Protein AF-A0A7J9FCD4-F1 (afdb_monomer_lite)

pLDDT: mean 96.21, std 1.69, range [85.25, 98.19]

Radius of gyration: 15.74 Å; chains: 1; bounding box: 42×21×31 Å

Foldseek 3Di:
DPCQPDDDPLCVVQADPVGGDPVCVVPPRDPVSVVVVVVCVVQPQADDPQQQDDHPPDDRDDRHHDPVD

Secondary structure (DSSP, 8-state):
-TTTT---TTTGGGEETTEE-HHHHHH---HHHHHHHHHHHHT-S-B-TTSBBSSTT--S--B---TT-

Sequence (69 aa):
MRFWDLRAPWLEPLRGLNGLDLSRLKKDIQPWQERHPAKHMMHAPLGSLNSIGGVAIEINAVNYVFSRS

Structure (mmCIF, N/CA/C/O backbone):
data_AF-A0A7J9FCD4-F1
#
_entry.id   AF-A0A7J9FCD4-F1
#
loop_
_atom_site.group_PDB
_atom_site.id
_atom_site.type_symbol
_atom_site.label_atom_id
_atom_site.label_alt_id
_atom_site.label_comp_id
_atom_site.label_asym_id
_atom_site.label_entity_id
_atom_site.label_seq_id
_atom_site.pdbx_PDB_ins_code
_atom_site.Cartn_x
_atom_site.Cartn_y
_atom_site.Cartn_z
_atom_site.occupancy
_atom_site.B_iso_or_equiv
_atom_site.auth_seq_id
_atom_site.auth_comp_id
_atom_site.auth_asym_id
_atom_site.auth_atom_id
_atom_site.pdbx_PDB_model_num
ATOM 1 N N . MET A 1 1 ? -14.019 4.442 -11.791 1.00 85.25 1 MET A N 1
ATOM 2 C CA . MET A 1 1 ? -12.618 4.269 -11.326 1.00 85.25 1 MET A CA 1
ATOM 3 C C . MET A 1 1 ? -12.240 2.796 -11.497 1.00 85.25 1 MET A C 1
ATOM 5 O O . MET A 1 1 ? -13.094 1.972 -11.213 1.00 85.25 1 MET A O 1
ATOM 9 N N . ARG A 1 2 ? -11.045 2.448 -12.009 1.00 94.69 2 ARG A N 1
ATOM 10 C CA . ARG A 1 2 ? -10.732 1.084 -12.517 1.00 94.69 2 ARG A CA 1
ATOM 11 C C . ARG A 1 2 ? -10.400 0.011 -11.461 1.00 94.69 2 ARG A C 1
ATOM 13 O O . ARG A 1 2 ? -10.491 -1.162 -11.780 1.00 94.69 2 ARG A O 1
ATOM 20 N N . PHE A 1 3 ? -10.024 0.386 -10.236 1.00 95.50 3 PHE A N 1
ATOM 21 C CA . PHE A 1 3 ? -9.513 -0.552 -9.214 1.00 95.50 3 PHE A CA 1
ATOM 22 C C . PHE A 1 3 ? -10.405 -0.669 -7.967 1.00 95.50 3 PHE A C 1
ATOM 24 O O . PHE A 1 3 ? -9.934 -1.034 -6.893 1.00 95.50 3 PHE A O 1
ATOM 31 N N . TRP A 1 4 ? -11.691 -0.328 -8.076 1.00 95.88 4 TRP A N 1
ATOM 32 C CA . TRP A 1 4 ? -12.600 -0.297 -6.922 1.00 95.88 4 TRP A CA 1
ATOM 33 C C . TRP A 1 4 ? -12.866 -1.684 -6.309 1.00 95.88 4 TRP A C 1
ATOM 35 O O . TRP A 1 4 ? -13.133 -1.784 -5.112 1.00 95.88 4 TRP A O 1
ATOM 45 N N . ASP A 1 5 ? -12.699 -2.748 -7.098 1.00 96.06 5 ASP A N 1
ATOM 46 C CA . ASP A 1 5 ? -12.885 -4.137 -6.665 1.00 96.06 5 ASP A CA 1
ATOM 47 C C . ASP A 1 5 ? -11.731 -4.683 -5.803 1.00 96.06 5 ASP A C 1
ATOM 49 O O . ASP A 1 5 ? -11.837 -5.786 -5.265 1.00 96.06 5 ASP A O 1
ATOM 53 N N . LEU A 1 6 ? -10.635 -3.925 -5.633 1.00 95.12 6 LEU A N 1
ATOM 54 C CA . LEU A 1 6 ? -9.508 -4.316 -4.782 1.00 95.12 6 LEU A CA 1
ATOM 55 C C . LEU A 1 6 ? -10.003 -4.618 -3.367 1.00 95.12 6 LEU A C 1
ATOM 57 O O . LEU A 1 6 ? -10.608 -3.753 -2.735 1.00 95.12 6 LEU A O 1
ATOM 61 N N . ARG A 1 7 ? -9.667 -5.796 -2.840 1.00 96.19 7 ARG A N 1
ATOM 62 C CA . ARG A 1 7 ? -9.828 -6.152 -1.426 1.00 96.19 7 ARG A CA 1
ATOM 63 C C . ARG A 1 7 ? -8.462 -6.438 -0.832 1.00 96.19 7 ARG A C 1
ATOM 65 O O . ARG A 1 7 ? -7.705 -7.238 -1.374 1.00 96.19 7 ARG A O 1
ATOM 72 N N . ALA A 1 8 ? -8.144 -5.763 0.264 1.00 95.94 8 ALA A N 1
ATOM 73 C CA . ALA A 1 8 ? -6.852 -5.883 0.923 1.00 95.94 8 ALA A CA 1
ATOM 74 C C . ALA A 1 8 ? -7.044 -5.874 2.441 1.00 95.94 8 ALA A C 1
ATOM 76 O O . ALA A 1 8 ? -7.827 -5.063 2.937 1.00 95.94 8 ALA A O 1
ATOM 77 N N . PRO A 1 9 ? -6.314 -6.702 3.204 1.00 96.38 9 PRO A N 1
ATOM 78 C CA . PRO A 1 9 ? -6.531 -6.843 4.645 1.00 96.38 9 PRO A CA 1
ATOM 79 C C . PRO A 1 9 ? -6.313 -5.537 5.427 1.00 96.38 9 PRO A C 1
ATOM 81 O O . PRO A 1 9 ? -6.908 -5.351 6.481 1.00 96.38 9 PRO A O 1
ATOM 84 N N . TRP A 1 10 ? -5.514 -4.603 4.901 1.00 95.88 10 TRP A N 1
ATOM 85 C CA . TRP A 1 10 ? -5.322 -3.271 5.489 1.00 95.88 10 TRP A CA 1
ATOM 86 C C . TRP A 1 10 ? -6.409 -2.249 5.105 1.00 95.88 10 TRP A C 1
ATOM 88 O O . TRP A 1 10 ? -6.469 -1.189 5.722 1.00 95.88 10 TRP A O 1
ATOM 98 N N . LEU A 1 11 ? -7.268 -2.546 4.121 1.00 96.50 11 LEU A N 1
ATOM 99 C CA . LEU A 1 11 ? -8.351 -1.672 3.643 1.00 96.50 11 LEU A CA 1
ATOM 100 C C . LEU A 1 11 ? -9.744 -2.160 4.070 1.00 96.50 11 LEU A C 1
ATOM 102 O O . LEU A 1 11 ? -10.609 -1.339 4.366 1.00 96.50 11 LEU A O 1
ATOM 106 N N . GLU A 1 12 ? -9.961 -3.477 4.141 1.00 96.38 12 GLU A N 1
ATOM 107 C CA . GLU A 1 12 ? -11.253 -4.074 4.521 1.00 96.38 12 GLU A CA 1
ATOM 108 C C . GLU A 1 12 ? -11.817 -3.562 5.863 1.00 96.38 12 GLU A C 1
ATOM 110 O O . GLU A 1 12 ? -13.018 -3.307 5.916 1.00 96.38 12 GLU A O 1
ATOM 115 N N . PRO A 1 13 ? -11.018 -3.317 6.925 1.00 96.38 13 PRO A N 1
ATOM 116 C CA . PRO A 1 13 ? -11.550 -2.778 8.182 1.00 96.38 13 PRO A CA 1
ATOM 117 C C . PRO A 1 13 ? -12.229 -1.404 8.036 1.00 96.38 13 PRO A C 1
ATOM 119 O O . PRO A 1 13 ? -13.117 -1.058 8.815 1.00 96.38 13 PRO A O 1
ATOM 122 N N . LEU A 1 14 ? -11.847 -0.629 7.016 1.00 96.81 14 LEU A N 1
ATOM 123 C CA . LEU A 1 14 ? -12.399 0.698 6.724 1.00 96.81 14 LEU A CA 1
ATOM 124 C C . LEU A 1 14 ? -13.636 0.633 5.809 1.00 96.81 14 LEU A C 1
ATOM 126 O O . LEU A 1 14 ? -14.255 1.665 5.538 1.00 96.81 14 LEU A O 1
ATOM 130 N N . ARG A 1 15 ? -14.018 -0.561 5.334 1.00 96.56 15 ARG A N 1
ATOM 131 C CA . ARG A 1 15 ? -15.254 -0.778 4.577 1.00 96.56 15 ARG A CA 1
ATOM 132 C C . ARG A 1 15 ? -16.433 -1.090 5.504 1.00 96.56 15 ARG A C 1
ATOM 134 O O . ARG A 1 15 ? -16.335 -1.882 6.438 1.00 96.56 15 ARG A O 1
ATOM 141 N N . GLY A 1 16 ? -17.565 -0.466 5.206 1.00 94.50 16 GLY A N 1
ATOM 142 C CA . GLY A 1 16 ? -18.894 -0.788 5.709 1.00 94.50 16 GLY A CA 1
ATOM 143 C C . GLY A 1 16 ? -19.793 -1.351 4.602 1.00 94.50 16 GLY A C 1
ATOM 144 O O . GLY A 1 16 ? -19.335 -1.698 3.514 1.00 94.50 16 GLY A O 1
ATOM 145 N N . LEU A 1 17 ? -21.099 -1.411 4.874 1.00 93.62 17 LEU A N 1
ATOM 146 C CA . LEU A 1 17 ? -22.104 -2.000 3.974 1.00 93.62 17 LEU A CA 1
ATOM 147 C C . LEU A 1 17 ? -22.167 -1.320 2.594 1.00 93.62 17 LEU A C 1
ATOM 149 O O . LEU A 1 17 ? -22.398 -1.988 1.593 1.00 93.62 17 LEU A O 1
ATOM 153 N N . ASN A 1 18 ? -21.908 -0.010 2.539 1.00 95.31 18 ASN A N 1
ATOM 154 C CA . ASN A 1 18 ? -22.019 0.806 1.324 1.00 95.31 18 ASN A CA 1
ATOM 155 C C . ASN A 1 18 ? -20.651 1.182 0.713 1.00 95.31 18 ASN A C 1
ATOM 157 O O . ASN A 1 18 ? -20.559 2.142 -0.051 1.00 95.31 18 ASN A O 1
ATOM 161 N N . GLY A 1 19 ? -19.574 0.467 1.056 1.00 95.69 19 GLY A N 1
ATOM 162 C CA . GLY A 1 19 ? -18.209 0.800 0.631 1.00 95.69 19 GLY A CA 1
ATOM 163 C C . GLY A 1 19 ? -17.392 1.429 1.757 1.00 95.69 19 GLY A C 1
ATOM 164 O O . GLY A 1 19 ? -17.490 0.986 2.892 1.00 95.69 19 GLY A O 1
ATOM 165 N N . LEU A 1 20 ? -16.540 2.416 1.468 1.00 96.56 20 LEU A N 1
ATOM 166 C CA . LEU A 1 20 ? -15.694 3.036 2.499 1.00 96.56 20 LEU A CA 1
ATOM 167 C C . LEU A 1 20 ? -16.527 3.873 3.481 1.00 96.56 20 LEU A C 1
ATOM 169 O O . LEU A 1 20 ? -17.306 4.731 3.069 1.00 96.56 20 LEU A O 1
ATOM 173 N N . ASP A 1 21 ? -16.341 3.632 4.778 1.00 97.25 21 ASP A N 1
ATOM 174 C CA . ASP A 1 21 ? -17.074 4.315 5.844 1.00 97.25 21 ASP A CA 1
ATOM 175 C C . ASP A 1 21 ? -16.356 5.606 6.272 1.00 97.25 21 ASP A C 1
ATOM 177 O O . ASP A 1 21 ? -15.234 5.587 6.784 1.00 97.25 21 ASP A O 1
ATOM 181 N N . LEU A 1 22 ? -17.030 6.745 6.096 1.00 96.94 22 LEU A N 1
ATOM 182 C CA . LEU A 1 22 ? -16.508 8.073 6.434 1.00 96.94 22 LEU A CA 1
ATOM 183 C C . LEU A 1 22 ? -16.194 8.244 7.924 1.00 96.94 22 LEU A C 1
ATOM 185 O O . LEU A 1 22 ? -15.308 9.026 8.275 1.00 96.94 22 LEU A O 1
ATOM 189 N N . SER A 1 23 ? -16.922 7.559 8.806 1.00 96.81 23 SER A N 1
ATOM 190 C CA . SER A 1 23 ? -16.692 7.648 10.249 1.00 96.81 23 SER A CA 1
ATOM 191 C C . SER A 1 23 ? -15.388 6.949 10.642 1.00 96.81 23 SER A C 1
ATOM 193 O O . SER A 1 23 ? -14.557 7.548 11.331 1.00 96.81 23 SER A O 1
ATOM 195 N N . ARG A 1 24 ? -15.160 5.750 10.092 1.00 96.44 24 ARG A N 1
ATOM 196 C CA . ARG A 1 24 ? -13.946 4.949 10.294 1.00 96.44 24 ARG A CA 1
ATOM 197 C C . ARG A 1 24 ? -12.715 5.608 9.698 1.00 96.44 24 ARG A C 1
ATOM 199 O O . ARG A 1 24 ? -11.671 5.646 10.335 1.00 96.44 24 ARG A O 1
ATOM 206 N N . LEU A 1 25 ? -12.841 6.212 8.517 1.00 96.06 25 LEU A N 1
ATOM 207 C CA . LEU A 1 25 ? -11.739 6.960 7.902 1.00 96.06 25 LEU A CA 1
ATOM 208 C C . LEU A 1 25 ? -11.253 8.130 8.766 1.00 96.06 25 LEU A C 1
ATOM 210 O O . LEU A 1 25 ? -10.082 8.486 8.705 1.00 96.06 25 LEU A O 1
ATOM 214 N N . LYS A 1 26 ? -12.130 8.734 9.573 1.00 97.19 26 LYS A N 1
ATOM 215 C CA . LYS A 1 26 ? -11.757 9.859 10.439 1.00 97.19 26 LYS A CA 1
ATOM 216 C C . LYS A 1 26 ? -11.135 9.436 11.766 1.00 97.19 26 LYS A C 1
ATOM 218 O O . LYS A 1 26 ? -10.427 10.243 12.358 1.00 97.19 26 LYS A O 1
ATOM 223 N N . LYS A 1 27 ? -11.459 8.243 12.272 1.00 97.00 27 LYS A N 1
ATOM 224 C CA . LYS A 1 27 ? -11.179 7.874 13.671 1.00 97.00 27 LYS A CA 1
ATOM 225 C C . LYS A 1 27 ? -10.413 6.568 13.847 1.00 97.00 27 LYS A C 1
ATOM 227 O O . LYS A 1 27 ? -9.707 6.430 14.838 1.00 97.00 27 LYS A O 1
ATOM 232 N N . ASP A 1 28 ? -10.508 5.650 12.890 1.00 97.31 28 ASP A N 1
ATOM 233 C CA . ASP A 1 28 ? -10.147 4.247 13.112 1.00 97.31 28 ASP A CA 1
ATOM 234 C C . ASP A 1 28 ? -8.912 3.802 12.316 1.00 97.31 28 ASP A C 1
ATOM 236 O O . ASP A 1 28 ? -8.538 2.630 12.365 1.00 97.31 28 ASP A O 1
ATOM 240 N N . ILE A 1 29 ? -8.246 4.718 11.602 1.00 97.44 29 ILE A N 1
ATOM 241 C CA . ILE A 1 29 ? -7.007 4.414 10.877 1.00 97.44 29 ILE A CA 1
ATOM 242 C C . ILE A 1 29 ? -5.893 4.097 11.877 1.00 97.44 29 ILE A C 1
ATOM 244 O O . ILE A 1 29 ? -5.497 4.936 12.684 1.00 97.44 29 ILE A O 1
ATOM 248 N N . GLN A 1 30 ? -5.356 2.882 11.792 1.00 97.56 30 GLN A N 1
ATOM 249 C CA . GLN A 1 30 ? -4.248 2.442 12.633 1.00 97.56 30 GLN A CA 1
ATOM 250 C C . GLN A 1 30 ? -2.879 2.735 11.990 1.00 97.56 30 GLN A C 1
ATOM 252 O O . GLN A 1 30 ? -2.747 2.635 10.769 1.00 97.56 30 GLN A O 1
ATOM 257 N N . PRO A 1 31 ? -1.807 2.959 12.778 1.00 97.56 31 PRO A N 1
ATOM 258 C CA . PRO A 1 31 ? -0.469 3.231 12.234 1.00 97.56 31 PRO A CA 1
ATOM 259 C C . PRO A 1 31 ? 0.075 2.131 11.311 1.00 97.56 31 PRO A C 1
ATOM 261 O O . PRO A 1 31 ? 0.788 2.403 10.347 1.00 97.56 31 PRO A O 1
ATOM 264 N N . TRP A 1 32 ? -0.251 0.862 11.572 1.00 97.25 32 TRP A N 1
ATOM 265 C CA . TRP A 1 32 ? 0.144 -0.228 10.677 1.00 97.25 32 TRP A CA 1
ATOM 266 C C . TRP A 1 32 ? -0.604 -0.143 9.336 1.00 97.25 32 TRP A C 1
ATOM 268 O O . TRP A 1 32 ? 0.023 -0.308 8.291 1.00 97.25 32 TRP A O 1
ATOM 278 N N . GLN A 1 33 ? -1.898 0.207 9.340 1.00 96.56 33 GLN A N 1
ATOM 279 C CA . GLN A 1 33 ? -2.690 0.411 8.118 1.00 96.56 33 GLN A CA 1
ATOM 280 C C . GLN A 1 33 ? -2.194 1.579 7.272 1.00 96.56 33 GLN A C 1
ATOM 282 O O . GLN A 1 33 ? -2.495 1.602 6.089 1.00 96.56 33 GLN A O 1
ATOM 287 N N . GLU A 1 34 ? -1.436 2.518 7.831 1.00 96.31 34 GLU A N 1
ATOM 288 C CA . GLU A 1 34 ? -0.756 3.564 7.062 1.00 96.31 34 GLU A CA 1
ATOM 289 C C . GLU A 1 34 ? 0.538 3.039 6.415 1.00 96.31 34 GLU A C 1
ATOM 291 O O . GLU A 1 34 ? 0.804 3.257 5.230 1.00 96.31 34 GLU A O 1
ATOM 296 N N . ARG A 1 35 ? 1.324 2.257 7.166 1.00 98.19 35 ARG A N 1
ATOM 297 C CA . ARG A 1 35 ? 2.604 1.697 6.694 1.00 98.19 35 ARG A CA 1
ATOM 298 C C . ARG A 1 35 ? 2.438 0.677 5.566 1.00 98.19 35 ARG A C 1
ATOM 300 O O . ARG A 1 35 ? 3.282 0.622 4.673 1.00 98.19 35 ARG A O 1
ATOM 307 N N . HIS A 1 36 ? 1.379 -0.138 5.582 1.00 96.81 36 HIS A N 1
ATOM 308 C CA . HIS A 1 36 ? 1.159 -1.153 4.543 1.00 96.81 36 HIS A CA 1
ATOM 309 C C . HIS A 1 36 ? 0.930 -0.548 3.144 1.00 96.81 36 HIS A C 1
ATOM 311 O O . HIS A 1 36 ? 1.672 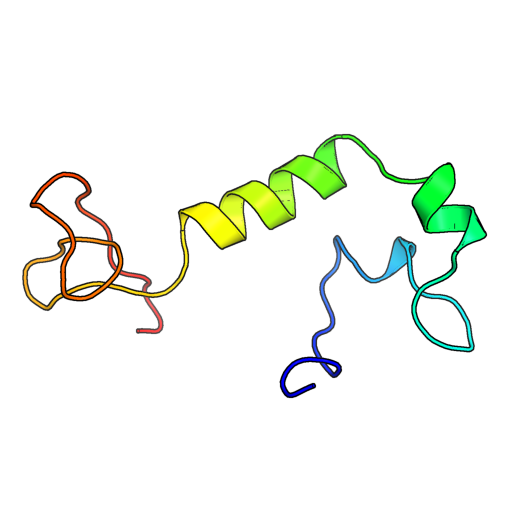-0.924 2.233 1.00 96.81 36 HIS A O 1
ATOM 317 N N . PRO A 1 37 ? -0.026 0.378 2.931 1.00 96.25 37 PRO A N 1
ATOM 318 C CA . PRO A 1 37 ? -0.184 1.104 1.675 1.00 96.25 37 PRO A CA 1
ATOM 319 C C . PRO A 1 37 ? 1.077 1.856 1.269 1.00 96.25 37 PRO A C 1
ATOM 321 O O . PRO A 1 37 ? 1.462 1.762 0.109 1.00 96.25 37 PRO A O 1
ATOM 324 N N . ALA A 1 38 ? 1.757 2.528 2.208 1.00 97.38 38 ALA A N 1
ATOM 325 C CA . ALA A 1 38 ? 3.001 3.239 1.913 1.00 97.38 38 ALA A CA 1
ATOM 326 C C . ALA A 1 38 ? 4.062 2.295 1.328 1.00 97.38 38 ALA A C 1
ATOM 328 O O . ALA A 1 38 ? 4.652 2.590 0.290 1.00 97.38 38 ALA A O 1
ATOM 329 N N . LYS A 1 39 ? 4.236 1.109 1.924 1.00 95.94 39 LYS A N 1
ATOM 330 C CA . LYS A 1 39 ? 5.130 0.073 1.395 1.00 95.94 39 LYS A CA 1
ATOM 331 C C . LYS A 1 39 ? 4.713 -0.391 -0.005 1.00 95.94 39 LYS A C 1
ATOM 333 O O . LYS A 1 39 ? 5.563 -0.490 -0.881 1.00 95.94 39 LYS A O 1
ATOM 338 N N . HIS A 1 40 ? 3.431 -0.672 -0.235 1.00 95.50 40 HIS A N 1
ATOM 339 C CA . HIS A 1 40 ? 2.960 -1.132 -1.550 1.00 95.50 40 HIS A CA 1
ATOM 340 C C . HIS A 1 40 ? 3.071 -0.050 -2.627 1.00 95.50 40 HIS A C 1
ATOM 342 O O . HIS A 1 40 ? 3.317 -0.370 -3.785 1.00 95.50 40 HIS A O 1
ATOM 348 N N . MET A 1 41 ? 2.922 1.219 -2.247 1.00 96.69 41 MET A N 1
ATOM 349 C CA . MET A 1 41 ? 3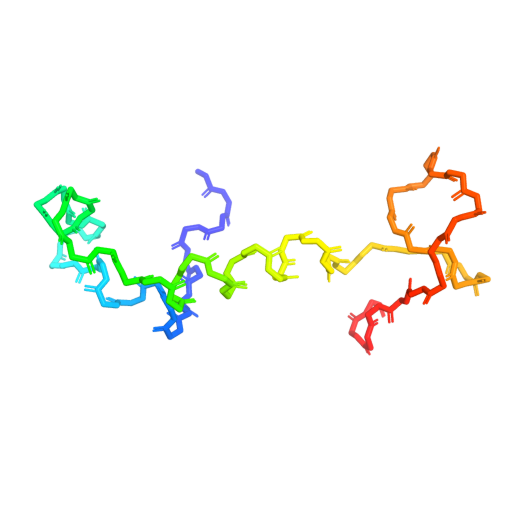.079 2.353 -3.149 1.00 96.69 41 MET A CA 1
ATOM 350 C C . MET A 1 41 ? 4.549 2.567 -3.526 1.00 96.69 41 MET A C 1
ATOM 352 O O . MET A 1 41 ? 4.856 2.678 -4.708 1.00 96.69 41 MET A O 1
ATOM 356 N N . MET A 1 42 ? 5.458 2.555 -2.545 1.00 95.94 42 MET A N 1
ATOM 357 C CA . MET A 1 42 ? 6.902 2.714 -2.779 1.00 95.94 42 MET A CA 1
ATOM 358 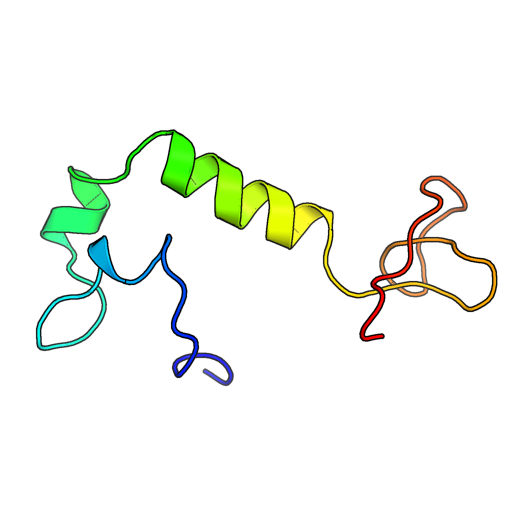C C . MET A 1 42 ? 7.523 1.537 -3.543 1.00 95.94 42 MET A C 1
ATOM 360 O O . MET A 1 42 ? 8.552 1.690 -4.189 1.00 95.94 42 MET A O 1
ATOM 364 N N . HIS A 1 43 ? 6.894 0.364 -3.484 1.00 96.31 43 HIS A N 1
ATOM 365 C CA . HIS A 1 43 ? 7.337 -0.850 -4.168 1.00 96.31 43 HIS A CA 1
ATOM 366 C C . HIS A 1 43 ? 6.350 -1.297 -5.253 1.00 96.31 43 HIS A C 1
ATOM 368 O O . HIS A 1 43 ? 6.133 -2.499 -5.445 1.00 96.31 43 HIS A O 1
ATOM 374 N N . ALA A 1 44 ? 5.742 -0.335 -5.953 1.00 97.31 44 ALA A N 1
ATOM 375 C CA . ALA A 1 44 ? 4.854 -0.609 -7.077 1.00 97.31 44 ALA A CA 1
ATOM 376 C C . ALA A 1 44 ? 5.538 -1.523 -8.121 1.00 97.31 44 ALA A C 1
ATOM 378 O O . ALA A 1 44 ? 6.755 -1.442 -8.296 1.00 97.31 44 ALA A O 1
ATOM 379 N N . PRO A 1 45 ? 4.789 -2.395 -8.823 1.00 96.56 45 PRO A N 1
ATOM 380 C CA . PRO A 1 45 ? 5.341 -3.381 -9.755 1.00 96.56 45 PRO A CA 1
ATOM 381 C C . PRO A 1 45 ? 5.727 -2.750 -11.101 1.00 96.56 45 PRO A C 1
ATOM 383 O O . PRO A 1 45 ? 5.198 -3.109 -12.152 1.00 96.56 45 PRO A O 1
ATOM 386 N N . LEU A 1 46 ? 6.631 -1.776 -11.048 1.00 96.94 46 LEU A N 1
ATOM 387 C CA . LEU A 1 46 ? 7.184 -1.052 -12.182 1.00 96.94 46 LEU A CA 1
ATOM 388 C C . LEU A 1 46 ? 8.706 -1.154 -12.119 1.00 96.94 46 LEU A C 1
ATOM 390 O O . LEU A 1 46 ? 9.312 -0.902 -11.075 1.00 96.94 46 LEU A O 1
ATOM 394 N N . GLY A 1 47 ? 9.311 -1.536 -13.235 1.00 96.19 47 GLY A N 1
ATOM 395 C CA . GLY A 1 47 ? 10.753 -1.627 -13.361 1.00 96.19 47 GLY A CA 1
ATOM 396 C C . GLY A 1 47 ? 11.175 -2.019 -14.771 1.00 96.19 47 GLY A C 1
ATOM 397 O O . GLY A 1 47 ? 10.34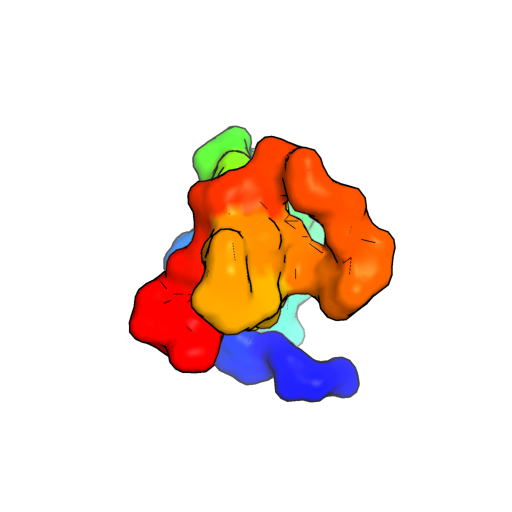7 -2.307 -15.638 1.00 96.19 47 GLY A O 1
ATOM 398 N N . SER A 1 48 ? 12.479 -1.998 -14.994 1.00 96.56 48 SER A N 1
ATOM 399 C CA . SER A 1 48 ? 13.128 -2.278 -16.277 1.00 96.56 48 SER A CA 1
ATOM 400 C C . SER A 1 48 ? 13.839 -3.635 -16.277 1.00 96.56 48 SER A C 1
ATOM 402 O O . SER A 1 48 ? 14.061 -4.247 -15.233 1.00 96.56 48 SER A O 1
ATOM 404 N N . LEU A 1 49 ? 14.237 -4.104 -17.464 1.00 96.12 49 LEU A N 1
ATOM 405 C CA . LEU A 1 49 ? 14.902 -5.403 -17.641 1.00 96.12 49 LEU A CA 1
ATOM 406 C C . LEU A 1 49 ? 16.246 -5.527 -16.901 1.00 96.12 49 LEU A C 1
ATOM 408 O O . LEU A 1 49 ? 16.643 -6.635 -16.560 1.00 96.12 49 LEU A O 1
ATOM 412 N N . ASN A 1 50 ? 16.949 -4.419 -16.651 1.00 96.25 50 ASN A N 1
ATOM 413 C CA . ASN A 1 50 ? 18.213 -4.392 -15.901 1.00 96.25 50 ASN A CA 1
ATOM 414 C C . ASN A 1 50 ? 18.014 -4.056 -14.412 1.00 96.25 50 ASN A C 1
ATOM 416 O O . ASN A 1 50 ? 18.935 -3.578 -13.751 1.00 96.25 50 ASN A O 1
ATOM 420 N N . SER A 1 51 ? 16.814 -4.315 -13.896 1.00 96.44 51 SER A N 1
ATOM 421 C CA . SER A 1 51 ? 16.432 -4.170 -12.494 1.00 96.44 51 SER A CA 1
ATOM 422 C C . SER A 1 51 ? 16.397 -2.747 -11.938 1.00 96.44 51 SER A C 1
ATOM 424 O O . SER A 1 51 ? 16.414 -2.580 -10.722 1.00 96.44 51 SER A O 1
ATOM 426 N N . ILE A 1 52 ? 16.290 -1.714 -12.777 1.00 97.56 52 ILE A N 1
ATOM 427 C CA . ILE A 1 52 ? 15.998 -0.358 -12.284 1.00 97.56 52 ILE A CA 1
ATOM 428 C C . ILE A 1 52 ? 14.501 -0.279 -11.981 1.00 97.56 52 ILE A C 1
ATOM 430 O O . ILE A 1 52 ? 13.686 -0.434 -12.897 1.00 97.56 52 ILE A O 1
ATOM 434 N N . GLY A 1 53 ? 14.161 -0.080 -10.708 1.00 97.12 53 GLY A N 1
ATOM 435 C CA . GLY A 1 53 ? 12.789 0.062 -10.229 1.00 97.12 53 GLY A CA 1
ATOM 436 C C . GLY A 1 53 ? 12.231 1.459 -10.478 1.00 97.12 53 GLY A C 1
ATOM 437 O O . GLY A 1 53 ? 12.975 2.434 -10.491 1.00 97.12 53 GLY A O 1
ATOM 438 N N . GLY A 1 54 ? 10.913 1.544 -10.653 1.00 96.25 54 GLY A N 1
ATOM 439 C CA . GLY A 1 54 ? 10.208 2.795 -10.924 1.00 96.25 54 GLY A CA 1
ATOM 440 C C . GLY A 1 54 ? 9.655 2.882 -12.348 1.00 96.25 54 GLY A C 1
ATOM 441 O O . GLY A 1 54 ? 9.558 1.900 -13.084 1.00 96.25 54 GLY A O 1
ATOM 442 N N . VAL A 1 55 ? 9.208 4.077 -12.719 1.00 96.69 55 VAL A N 1
ATOM 443 C CA . VAL A 1 55 ? 8.689 4.400 -14.055 1.00 96.69 55 VAL A CA 1
ATOM 444 C C . VAL A 1 55 ? 9.806 4.374 -15.110 1.00 96.69 55 VAL A C 1
ATOM 446 O O . VAL A 1 55 ? 10.967 4.588 -14.801 1.00 96.69 55 VAL A O 1
ATOM 449 N N . ALA A 1 56 ? 9.460 4.174 -16.386 1.00 95.94 56 ALA A N 1
ATOM 450 C CA . ALA A 1 56 ? 10.407 4.083 -17.507 1.00 95.94 56 AL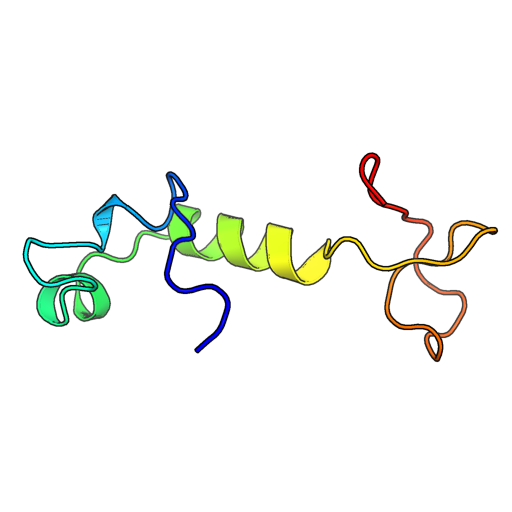A A CA 1
ATOM 451 C C . ALA A 1 56 ? 11.391 5.266 -17.667 1.00 95.94 56 ALA A C 1
ATOM 453 O O . ALA A 1 56 ? 12.378 5.132 -18.381 1.00 95.94 56 ALA A O 1
ATOM 454 N N . ILE A 1 57 ? 11.120 6.414 -17.037 1.00 96.62 57 ILE A N 1
ATOM 455 C CA . ILE A 1 57 ? 11.984 7.607 -17.047 1.00 96.62 57 ILE A CA 1
ATOM 456 C C . ILE A 1 57 ? 12.792 7.784 -15.750 1.00 96.62 57 ILE A C 1
ATOM 458 O O . ILE A 1 57 ? 13.404 8.832 -15.554 1.00 96.62 57 ILE A O 1
ATOM 462 N N . GLU A 1 58 ? 12.760 6.809 -14.839 1.00 97.06 58 GLU A N 1
ATOM 463 C CA . GLU A 1 58 ? 13.561 6.845 -13.616 1.00 97.06 58 GLU A CA 1
ATOM 464 C C . GLU A 1 58 ? 15.059 6.746 -13.906 1.00 97.06 58 GLU A C 1
ATOM 466 O O . GLU A 1 58 ? 15.513 6.056 -14.822 1.00 97.06 58 GLU A O 1
ATOM 471 N N . ILE A 1 59 ? 15.834 7.447 -13.082 1.00 96.50 59 ILE A N 1
ATOM 472 C CA . ILE A 1 59 ? 17.290 7.337 -13.066 1.00 96.50 59 ILE A CA 1
ATOM 473 C C . ILE A 1 59 ? 17.712 6.029 -12.383 1.00 96.50 59 ILE A C 1
ATOM 475 O O . ILE A 1 59 ? 16.970 5.446 -11.598 1.00 96.50 59 ILE A O 1
ATOM 479 N N . ASN A 1 60 ? 18.938 5.572 -12.636 1.00 96.44 60 ASN A N 1
ATOM 480 C CA . ASN A 1 60 ? 19.471 4.368 -11.998 1.00 96.44 60 ASN A CA 1
ATOM 481 C C . ASN A 1 60 ? 19.769 4.607 -10.503 1.00 96.44 60 ASN A C 1
ATOM 483 O O . ASN A 1 60 ? 20.882 4.993 -10.146 1.00 96.44 60 ASN A O 1
ATOM 487 N N . ALA A 1 61 ? 18.762 4.409 -9.650 1.00 97.25 61 ALA A N 1
ATOM 488 C CA . ALA A 1 61 ? 18.849 4.654 -8.209 1.00 97.25 61 ALA A CA 1
ATOM 489 C C . ALA A 1 61 ? 18.435 3.450 -7.348 1.00 97.25 61 ALA A C 1
ATOM 491 O O . ALA A 1 61 ? 19.048 3.203 -6.310 1.00 97.25 61 ALA A O 1
ATOM 492 N N . VAL A 1 62 ? 17.412 2.694 -7.759 1.00 97.12 62 VAL A N 1
ATOM 493 C CA . VAL A 1 62 ? 16.856 1.586 -6.968 1.00 97.12 62 VAL A CA 1
ATOM 494 C C . VAL A 1 62 ? 16.918 0.289 -7.764 1.00 97.12 62 VAL A C 1
ATOM 496 O O . VAL A 1 62 ? 16.340 0.188 -8.841 1.00 97.12 62 VAL A O 1
ATOM 499 N N . ASN A 1 63 ? 17.586 -0.721 -7.205 1.00 97.69 63 ASN A N 1
ATOM 500 C CA . ASN A 1 63 ? 17.633 -2.066 -7.773 1.00 97.69 63 ASN A CA 1
ATOM 501 C C . ASN A 1 63 ? 16.420 -2.885 -7.292 1.00 97.69 63 ASN A C 1
ATOM 503 O O . ASN A 1 63 ? 16.455 -3.459 -6.200 1.00 97.69 63 ASN A O 1
ATOM 507 N N . TYR A 1 64 ? 15.328 -2.878 -8.059 1.00 97.31 64 TYR A N 1
ATOM 508 C CA . TYR A 1 64 ? 14.073 -3.547 -7.705 1.00 97.31 64 TYR A CA 1
ATOM 509 C C . TYR A 1 64 ? 13.202 -3.839 -8.935 1.00 97.31 64 TYR A C 1
ATOM 511 O O . TYR A 1 64 ? 12.896 -2.944 -9.715 1.00 97.31 64 TYR A O 1
ATOM 519 N N . VAL A 1 65 ? 12.723 -5.079 -9.052 1.00 96.81 65 VAL A N 1
ATOM 520 C CA . VAL A 1 65 ? 11.632 -5.486 -9.954 1.00 96.81 65 VAL A CA 1
ATOM 521 C C . VAL A 1 65 ? 10.725 -6.428 -9.175 1.00 96.81 65 VAL A C 1
ATOM 523 O O . VAL A 1 65 ? 11.200 -7.300 -8.443 1.00 96.81 65 VAL A O 1
ATOM 526 N N . PHE A 1 66 ? 9.413 -6.245 -9.298 1.00 95.69 66 PHE A N 1
ATOM 527 C CA . PHE A 1 66 ? 8.460 -7.093 -8.596 1.00 95.69 66 PHE A CA 1
ATOM 528 C C . PHE A 1 66 ? 8.408 -8.480 -9.236 1.00 95.69 66 PHE A C 1
ATOM 530 O O . PHE A 1 66 ? 8.364 -8.617 -10.452 1.00 95.69 66 PHE A O 1
ATOM 537 N N . SER A 1 67 ? 8.335 -9.533 -8.423 1.00 95.44 67 SER A N 1
ATOM 538 C CA . SER A 1 67 ? 8.355 -10.919 -8.918 1.00 95.44 67 SER A CA 1
ATOM 539 C C . SER A 1 67 ? 7.163 -11.305 -9.804 1.00 95.44 67 SER A C 1
ATOM 541 O O . SER A 1 67 ? 7.166 -12.396 -10.362 1.00 95.44 67 SER A O 1
ATOM 543 N N . ARG A 1 68 ? 6.124 -10.464 -9.890 1.00 96.12 68 ARG A N 1
ATOM 544 C CA . ARG A 1 68 ? 4.962 -10.674 -10.771 1.00 96.12 68 ARG A CA 1
ATOM 545 C C . ARG A 1 68 ? 4.875 -9.676 -11.936 1.00 96.12 68 ARG A C 1
ATOM 547 O O . ARG A 1 68 ? 3.794 -9.560 -12.511 1.00 96.12 68 ARG A O 1
ATOM 554 N N . SER A 1 69 ? 5.935 -8.909 -12.193 1.00 90.56 69 SER A N 1
ATOM 555 C CA . SER A 1 69 ? 6.043 -8.033 -13.368 1.00 90.56 69 SER A CA 1
ATOM 556 C C . SER A 1 69 ? 6.209 -8.823 -1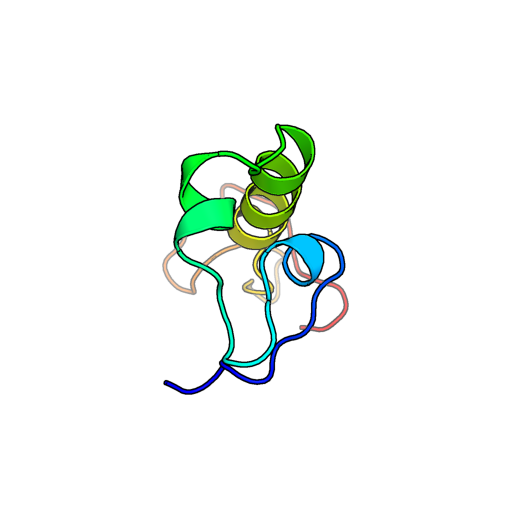4.664 1.00 90.56 69 SER A C 1
ATOM 558 O O . SER A 1 69 ? 6.652 -9.991 -14.595 1.00 90.56 69 SER A O 1
#

Organism: NCBI:txid34281

InterPro domains:
  IPR036001 Photosystem antenna protein-like superfamily [SSF161077] (1-68)
  IPR044900 Photosystem II CP43 reaction centre protein superfamily [G3DSA:1.10.10.670] (1-44)